Protein AF-A0A8C2UCX8-F1 (afdb_monomer_lite)

Radius of gyration: 18.34 Å; chains: 1; bounding box: 53×50×38 Å

Sequence (139 aa):
MLLLLCLLLSCWAPSCPSPVPPAKGCPTSSLLKEVIEDVQRLQVRLSDCALLLQNNITLMMEQGEENAVVYLEEFMKALESSRKKPLEKMVMHNLRSIYAARETCTGWLKHKWEPMENDDFFKNLEELLKFLNTYGYLE

Foldseek 3Di:
DPPPPPPPCPDPPPPDPPPDPQDPAADALVLLVVLLVLLVVVVVVCPPCQVQLQVLLVVVQVVDDWFLLVVLVSLLVSLVPDDDDPSSVVSSVSSVVNSSNVVRQVQRVVDGDDFDPPDTNSVSVSVSSVSCSVRRNPD

Secondary structure (DSSP, 8-state):
--SSSSSS-------PPP-PPPPSSSPPHHHHHHHHHHHHHHHHH-TTTHHHHHHHHHHHHHH---SHHHHHHHHHHHHHHS---HHHHHHHHHHHHHHTTGGG-HHHHHS-----TT--HHHHHHHHHHHHHHHTT--

Organism: Coturnix japonica (NCBI:txid93934)

pLDDT: mean 75.89, std 15.44, range [44.53, 94.44]

Structure (mmCIF, N/CA/C/O backbone):
data_AF-A0A8C2UCX8-F1
#
_entry.id   AF-A0A8C2UCX8-F1
#
loop_
_atom_site.group_PDB
_atom_site.id
_atom_site.type_symbol
_atom_site.label_atom_id
_atom_site.label_alt_id
_atom_site.label_comp_id
_atom_site.label_asym_id
_atom_site.label_entity_id
_atom_site.label_seq_id
_atom_site.pdbx_PDB_ins_code
_atom_site.Cartn_x
_atom_site.Cartn_y
_atom_site.Cartn_z
_atom_site.occupancy
_atom_site.B_iso_or_equiv
_atom_site.auth_seq_id
_atom_site.auth_comp_id
_atom_site.auth_asym_id
_atom_site.auth_atom_id
_atom_site.pdbx_PDB_model_num
ATOM 1 N N . MET A 1 1 ? -37.981 -37.308 -17.930 1.00 47.66 1 MET A N 1
ATOM 2 C CA . MET A 1 1 ? -37.697 -36.750 -16.589 1.00 47.66 1 MET A CA 1
ATOM 3 C C . MET A 1 1 ? -36.227 -36.343 -16.479 1.00 47.66 1 MET A C 1
ATOM 5 O O . MET A 1 1 ? -35.473 -37.013 -15.793 1.00 47.66 1 MET A O 1
ATOM 9 N N . LEU A 1 2 ? -35.784 -35.290 -17.177 1.00 47.94 2 LEU A N 1
ATOM 10 C CA . LEU A 1 2 ? -34.396 -34.807 -17.040 1.00 47.94 2 LEU A CA 1
ATOM 11 C C . LEU A 1 2 ? -34.204 -33.349 -17.506 1.00 47.94 2 LEU A C 1
ATOM 13 O O . LEU A 1 2 ? -33.127 -32.970 -17.937 1.00 47.94 2 LEU A O 1
ATOM 17 N N . LEU A 1 3 ? -35.260 -32.530 -17.455 1.00 48.66 3 LEU A N 1
ATOM 18 C CA . LEU A 1 3 ? -35.215 -31.110 -17.855 1.00 48.66 3 LEU A CA 1
ATOM 19 C C . LEU A 1 3 ? -35.666 -30.157 -16.732 1.00 48.66 3 LEU A C 1
ATOM 21 O O . LEU A 1 3 ? -35.909 -28.984 -16.971 1.00 48.66 3 LEU A O 1
ATOM 25 N N . LEU A 1 4 ? -35.761 -30.656 -15.495 1.00 48.00 4 LEU A N 1
ATOM 26 C CA . LEU A 1 4 ? -36.266 -29.907 -14.333 1.00 48.00 4 LEU A CA 1
ATOM 27 C C . LEU A 1 4 ? -35.253 -29.792 -13.178 1.00 48.00 4 LEU A C 1
ATOM 29 O O . LEU A 1 4 ? -35.607 -29.329 -12.102 1.00 48.00 4 LEU A O 1
ATOM 33 N N . LEU A 1 5 ? -33.991 -30.181 -13.397 1.00 46.06 5 LEU A N 1
ATOM 34 C CA . LEU A 1 5 ? -32.938 -30.200 -12.366 1.00 46.06 5 LEU A CA 1
ATOM 35 C C . LEU A 1 5 ? -31.862 -29.112 -12.528 1.00 46.06 5 LEU A C 1
ATOM 37 O O . LEU A 1 5 ? -30.975 -29.009 -11.689 1.00 46.06 5 LEU A O 1
ATOM 41 N N . CYS A 1 6 ? -31.953 -28.256 -13.550 1.00 47.81 6 CYS A N 1
ATOM 42 C CA . CYS A 1 6 ? -30.987 -27.168 -13.772 1.00 47.81 6 CYS A CA 1
ATOM 43 C C . CYS A 1 6 ? -31.388 -25.827 -13.127 1.00 47.81 6 CYS A C 1
ATOM 45 O O . CYS A 1 6 ? -30.632 -24.867 -13.215 1.00 47.81 6 CYS A O 1
ATOM 47 N N . LEU A 1 7 ? -32.555 -25.741 -12.476 1.00 45.34 7 LEU A N 1
ATOM 48 C CA . LEU A 1 7 ? -33.087 -24.494 -11.898 1.00 45.34 7 LEU A CA 1
ATOM 49 C C . LEU A 1 7 ? -32.763 -24.289 -10.404 1.00 45.34 7 LEU A C 1
ATOM 51 O O . LEU A 1 7 ? -33.171 -23.282 -9.837 1.00 45.34 7 LEU A O 1
ATOM 55 N N . LEU A 1 8 ? -32.030 -25.207 -9.762 1.00 48.78 8 LEU A N 1
ATOM 56 C CA . LEU A 1 8 ? -31.731 -25.150 -8.317 1.00 48.78 8 LEU A CA 1
ATOM 57 C C . LEU A 1 8 ? -30.253 -24.911 -7.974 1.00 48.78 8 LEU A C 1
ATOM 59 O O . LEU A 1 8 ? -29.897 -24.847 -6.802 1.00 48.78 8 LEU A O 1
ATOM 63 N N . LEU A 1 9 ? -29.393 -24.727 -8.975 1.00 47.91 9 LEU A N 1
ATOM 64 C CA . LEU A 1 9 ? -27.996 -24.340 -8.782 1.00 47.91 9 LEU A CA 1
ATOM 65 C C . LEU A 1 9 ? -27.820 -22.882 -9.211 1.00 47.91 9 LEU A C 1
ATOM 67 O O . LEU A 1 9 ? -27.050 -22.569 -10.113 1.00 47.91 9 LEU A O 1
ATOM 71 N N . SER A 1 10 ? -28.573 -21.972 -8.587 1.00 49.50 10 SER A N 1
ATOM 72 C CA . SER A 1 10 ? -28.228 -20.553 -8.616 1.00 49.50 10 SER A CA 1
ATOM 73 C C . SER A 1 10 ? -26.885 -20.411 -7.913 1.00 49.50 10 SER A C 1
ATOM 75 O O . SER A 1 10 ? -26.801 -20.452 -6.684 1.00 49.50 10 SER A O 1
ATOM 77 N N . CYS A 1 11 ? -25.843 -20.343 -8.735 1.00 51.53 11 CYS A N 1
ATOM 78 C CA . CYS A 1 11 ? -24.465 -20.103 -8.376 1.00 51.53 11 CYS A CA 1
ATOM 79 C C . CYS A 1 11 ? -24.391 -19.021 -7.300 1.00 51.53 11 CYS A C 1
ATOM 81 O O . CYS A 1 11 ? -24.606 -17.839 -7.571 1.00 51.53 11 CYS A O 1
ATOM 83 N N . TRP A 1 12 ? -24.045 -19.429 -6.082 1.00 47.09 12 TRP A N 1
ATOM 84 C CA . TRP A 1 12 ? -23.418 -18.546 -5.112 1.00 47.09 12 TRP A CA 1
ATOM 85 C C . TRP A 1 12 ? -22.031 -18.230 -5.668 1.00 47.09 12 TRP A C 1
ATOM 87 O O . TRP A 1 12 ? -21.040 -18.845 -5.288 1.00 47.09 12 TRP A O 1
ATOM 97 N N . ALA A 1 13 ? -21.969 -17.345 -6.662 1.00 50.09 13 ALA A N 1
ATOM 98 C CA . ALA A 1 13 ? -20.708 -16.778 -7.087 1.00 50.09 13 ALA A CA 1
ATOM 99 C C . ALA A 1 13 ? -20.213 -15.930 -5.906 1.00 50.09 13 ALA A C 1
ATOM 101 O O . ALA A 1 13 ? -20.926 -15.005 -5.499 1.00 50.09 13 ALA A O 1
ATOM 102 N N . PRO A 1 14 ? -19.036 -16.224 -5.324 1.00 50.25 14 PRO A N 1
ATOM 103 C CA . PRO A 1 14 ? -18.371 -15.251 -4.475 1.00 50.25 14 PRO A CA 1
ATOM 104 C C . PRO A 1 14 ? -18.271 -13.990 -5.321 1.00 50.25 14 PRO A C 1
ATOM 106 O O . PRO A 1 14 ? -17.786 -14.069 -6.447 1.00 50.25 14 PRO A O 1
ATOM 109 N N . SER A 1 15 ? -18.809 -12.874 -4.831 1.00 45.94 15 SER A N 1
ATOM 110 C CA . SER A 1 15 ? -18.754 -11.577 -5.506 1.00 45.94 15 SER A CA 1
ATOM 111 C C . SER A 1 15 ? -17.330 -11.356 -6.011 1.00 45.94 15 SER A C 1
ATOM 113 O O . SER A 1 15 ? -16.436 -11.067 -5.214 1.00 45.94 15 SER A O 1
ATOM 115 N N . CYS A 1 16 ? -17.104 -11.574 -7.310 1.00 44.53 16 CYS A N 1
ATOM 116 C CA . CYS A 1 16 ? -15.804 -11.335 -7.907 1.00 44.53 16 CYS A CA 1
ATOM 117 C C . CYS A 1 16 ? -15.512 -9.853 -7.675 1.00 44.53 16 CYS A C 1
ATOM 119 O O . CYS A 1 16 ? -16.369 -9.024 -8.007 1.00 44.53 16 CYS A O 1
ATOM 121 N N . PRO A 1 17 ? -14.371 -9.493 -7.066 1.00 50.31 17 PRO A N 1
ATOM 122 C CA . PRO A 1 17 ? -13.998 -8.094 -6.983 1.00 50.31 17 PRO A CA 1
ATOM 123 C C . PRO A 1 17 ? -14.003 -7.536 -8.408 1.00 50.31 17 PRO A C 1
ATOM 125 O O . PRO A 1 17 ? -13.426 -8.146 -9.311 1.00 50.31 17 PRO A O 1
ATOM 128 N N . SER A 1 18 ? -14.721 -6.427 -8.622 1.00 48.19 18 SER A N 1
ATOM 129 C CA . SER A 1 18 ? -14.739 -5.753 -9.921 1.00 48.19 18 SER A CA 1
ATOM 130 C C . SER A 1 18 ? -13.302 -5.577 -10.411 1.00 48.19 18 SER A C 1
ATOM 132 O O . SER A 1 18 ? -12.454 -5.172 -9.607 1.00 48.19 18 SER A O 1
ATOM 134 N N . PRO A 1 19 ? -13.018 -5.852 -11.697 1.00 48.81 19 PRO A N 1
ATOM 135 C CA . PRO A 1 19 ? -11.689 -5.643 -12.233 1.00 48.81 19 PRO A CA 1
ATOM 136 C C . PRO A 1 19 ? -11.337 -4.169 -12.057 1.00 48.81 19 PRO A C 1
ATOM 138 O O . PRO A 1 19 ? -12.004 -3.287 -12.603 1.00 48.81 19 PRO A O 1
ATOM 141 N N . VAL A 1 20 ? -10.315 -3.903 -11.245 1.00 58.19 20 VAL A N 1
ATOM 142 C CA . VAL A 1 20 ? -9.727 -2.571 -11.146 1.00 58.19 20 VAL A CA 1
ATOM 143 C C . VAL A 1 20 ? -9.176 -2.252 -12.539 1.00 58.19 20 VAL A C 1
ATOM 145 O O . VAL A 1 20 ? -8.459 -3.090 -13.096 1.00 58.19 20 VAL A O 1
ATOM 148 N N . PRO A 1 21 ? -9.533 -1.106 -13.147 1.00 54.28 21 PRO A N 1
ATOM 149 C CA . PRO A 1 21 ? -8.997 -0.732 -14.447 1.00 54.28 21 PRO A CA 1
ATOM 150 C C . PRO A 1 21 ? -7.466 -0.783 -14.406 1.00 54.28 21 PRO A C 1
ATOM 152 O O . PRO A 1 21 ? -6.892 -0.332 -13.411 1.00 54.28 21 PRO A O 1
ATOM 155 N N . PRO A 1 22 ? -6.793 -1.303 -15.448 1.00 54.81 22 PRO A N 1
ATOM 156 C CA . PRO A 1 22 ? -5.338 -1.285 -15.492 1.00 54.81 22 PRO A CA 1
ATOM 157 C C . PRO A 1 22 ? -4.853 0.158 -15.323 1.00 54.81 22 PRO A C 1
ATOM 159 O O . PRO A 1 22 ? -5.291 1.064 -16.042 1.00 54.81 22 PRO A O 1
ATOM 162 N N . ALA A 1 23 ? -3.999 0.379 -14.324 1.00 64.25 23 ALA A N 1
ATOM 163 C CA . ALA A 1 23 ? -3.447 1.695 -14.051 1.00 64.25 23 ALA A CA 1
ATOM 164 C C . ALA A 1 23 ? -2.602 2.151 -15.251 1.00 64.25 23 ALA A C 1
ATOM 166 O O . ALA A 1 23 ? -1.842 1.373 -15.823 1.00 64.25 23 ALA A O 1
ATOM 167 N N . LYS A 1 24 ? -2.742 3.420 -15.655 1.00 67.12 24 LYS A N 1
ATOM 168 C CA . LYS A 1 24 ? -2.072 3.970 -16.850 1.00 67.12 24 LYS A CA 1
ATOM 169 C C . LYS A 1 24 ? -0.597 4.346 -16.630 1.00 67.12 24 LYS A C 1
ATOM 171 O O . LYS A 1 24 ? -0.008 4.989 -17.492 1.00 67.12 24 LYS A O 1
ATOM 176 N N . GLY A 1 25 ? -0.009 3.976 -15.498 1.00 77.50 25 GLY A N 1
ATOM 177 C CA . GLY A 1 25 ? 1.375 4.279 -15.150 1.00 77.50 25 GLY A CA 1
ATOM 178 C C . GLY A 1 25 ? 1.628 4.135 -13.655 1.00 77.50 25 GLY A C 1
ATOM 179 O O . GLY A 1 25 ? 0.691 3.914 -12.880 1.00 77.50 25 GLY A O 1
ATOM 180 N N . CYS A 1 26 ? 2.892 4.288 -13.261 1.00 84.88 26 CYS A N 1
ATOM 181 C CA . CYS A 1 26 ? 3.287 4.170 -11.867 1.00 84.88 26 CYS A CA 1
ATOM 182 C C . CYS A 1 26 ? 2.657 5.302 -11.021 1.00 84.88 26 CYS A C 1
ATOM 184 O O . CYS A 1 26 ? 2.514 6.427 -11.524 1.00 84.88 26 CYS A O 1
ATOM 186 N N . PRO A 1 27 ? 2.245 5.052 -9.761 1.00 85.81 27 PRO A N 1
ATOM 187 C CA . PRO A 1 27 ? 1.507 6.029 -8.969 1.00 85.81 27 PRO A CA 1
ATOM 188 C C . PRO A 1 27 ? 2.248 7.353 -8.808 1.00 85.81 27 PRO A C 1
ATOM 190 O O . PRO A 1 27 ? 3.475 7.403 -8.712 1.00 85.81 27 PRO A O 1
ATOM 193 N N . THR A 1 28 ? 1.489 8.446 -8.747 1.00 84.06 28 THR A N 1
ATOM 194 C CA . THR A 1 28 ? 2.074 9.761 -8.496 1.00 84.06 28 THR A CA 1
ATOM 195 C C . THR A 1 28 ? 2.608 9.844 -7.071 1.00 84.06 28 THR A C 1
ATOM 197 O O . THR A 1 28 ? 2.042 9.277 -6.133 1.00 84.06 28 THR A O 1
ATOM 200 N N . SER A 1 29 ? 3.653 10.653 -6.884 1.00 85.62 29 SER A N 1
ATOM 201 C CA . SER A 1 29 ? 4.194 10.917 -5.547 1.00 85.62 29 SER A CA 1
ATOM 202 C C . SER A 1 29 ? 3.147 11.500 -4.587 1.00 85.62 29 SER A C 1
ATOM 204 O O . SER A 1 29 ? 3.199 11.249 -3.387 1.00 85.62 29 SER A O 1
ATOM 206 N N . SER A 1 30 ? 2.160 12.243 -5.104 1.00 86.88 30 SER A N 1
ATOM 207 C CA . SER A 1 30 ? 1.057 12.778 -4.300 1.00 86.88 30 SER A CA 1
ATOM 208 C C . SER A 1 30 ? 0.182 11.680 -3.690 1.00 86.88 30 SER A C 1
ATOM 210 O O . SER A 1 30 ? -0.109 11.756 -2.502 1.00 86.88 30 SER A O 1
ATOM 212 N N . LEU A 1 31 ? -0.184 10.648 -4.465 1.00 88.44 31 LEU A N 1
ATOM 213 C CA . LEU A 1 31 ? -0.996 9.535 -3.967 1.00 88.44 31 LEU A CA 1
ATOM 214 C C . LEU A 1 31 ? -0.235 8.744 -2.898 1.00 88.44 31 LEU A C 1
ATOM 216 O O . LEU A 1 31 ? -0.784 8.439 -1.848 1.00 88.44 31 LEU A O 1
ATOM 220 N N . LEU A 1 32 ? 1.048 8.451 -3.130 1.00 91.06 32 LEU A N 1
ATOM 221 C CA . LEU A 1 32 ? 1.866 7.725 -2.153 1.00 91.06 32 LEU A CA 1
ATOM 222 C C . LEU A 1 32 ? 2.028 8.499 -0.838 1.00 91.06 32 LEU A C 1
ATOM 224 O O . LEU A 1 32 ? 1.929 7.900 0.229 1.00 91.06 32 LEU A O 1
ATOM 228 N N . LYS A 1 33 ? 2.212 9.824 -0.895 1.00 91.31 33 LYS A N 1
ATOM 229 C CA . LYS A 1 33 ? 2.270 10.676 0.305 1.00 91.31 33 LYS A CA 1
ATOM 230 C C . LYS A 1 33 ? 0.957 10.684 1.085 1.00 91.31 33 LYS A C 1
ATOM 232 O O . LYS A 1 33 ? 0.994 10.559 2.302 1.00 91.31 33 LYS A O 1
ATOM 237 N N . GLU A 1 34 ? -0.181 10.768 0.398 1.00 91.50 34 GLU A N 1
ATOM 238 C CA . GLU A 1 34 ? -1.502 10.697 1.037 1.00 91.50 34 GLU A CA 1
ATOM 239 C C . GLU A 1 34 ? -1.686 9.373 1.795 1.00 91.50 34 GLU A C 1
ATOM 241 O O . GLU A 1 34 ? -2.079 9.367 2.961 1.00 91.50 34 GLU A O 1
ATOM 246 N N . VAL A 1 35 ? -1.313 8.247 1.176 1.00 91.44 35 VAL A N 1
ATOM 247 C CA . VAL A 1 35 ? -1.411 6.931 1.826 1.00 91.44 35 VAL A CA 1
ATOM 248 C C . VAL A 1 35 ? -0.452 6.805 3.008 1.00 91.44 35 VAL A C 1
ATOM 250 O O . VAL A 1 35 ? -0.825 6.223 4.023 1.00 91.44 35 VAL A O 1
ATOM 253 N N . ILE A 1 36 ? 0.754 7.373 2.921 1.00 92.31 36 ILE A N 1
ATOM 254 C CA . ILE A 1 36 ? 1.695 7.429 4.050 1.00 92.31 36 ILE A CA 1
ATOM 255 C C . ILE A 1 36 ? 1.065 8.163 5.242 1.00 92.31 36 ILE A C 1
ATOM 257 O O . ILE A 1 36 ? 1.085 7.650 6.362 1.00 92.31 36 ILE A O 1
ATOM 261 N N . GLU A 1 37 ? 0.459 9.327 5.009 1.00 91.31 37 GLU A N 1
ATOM 262 C CA . GLU A 1 37 ? -0.227 10.088 6.058 1.00 91.31 37 GLU A CA 1
ATOM 263 C C . GLU A 1 37 ? -1.413 9.305 6.644 1.00 91.31 37 GLU A C 1
ATOM 265 O O . GLU A 1 37 ? -1.640 9.307 7.857 1.00 91.31 37 GLU A O 1
ATOM 270 N N . ASP A 1 38 ? -2.172 8.590 5.812 1.00 90.00 38 ASP A N 1
ATOM 271 C CA . ASP A 1 38 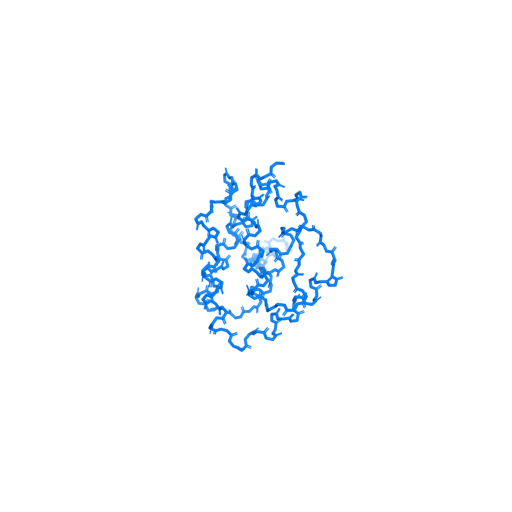? -3.264 7.739 6.281 1.00 90.00 38 ASP A CA 1
ATOM 272 C C . ASP A 1 38 ? -2.789 6.564 7.145 1.00 90.00 38 ASP A C 1
ATOM 274 O O . ASP A 1 38 ? -3.420 6.254 8.160 1.00 90.00 38 ASP A O 1
ATOM 278 N N . VAL A 1 39 ? -1.676 5.927 6.774 1.00 88.44 39 VAL A N 1
ATOM 279 C CA . VAL A 1 39 ? -1.050 4.837 7.539 1.00 88.44 39 VAL A CA 1
ATOM 280 C C . VAL A 1 39 ? -0.588 5.336 8.908 1.00 88.44 39 VAL A C 1
ATOM 282 O O . VAL A 1 39 ? -0.894 4.708 9.922 1.00 88.44 39 VAL A O 1
ATOM 285 N N . GLN A 1 40 ? 0.037 6.514 8.972 1.00 88.19 40 GLN A N 1
ATOM 286 C CA . GLN A 1 40 ? 0.407 7.149 10.242 1.00 88.19 40 GLN A CA 1
ATOM 287 C C . GLN A 1 40 ? -0.833 7.442 11.108 1.00 88.19 40 GLN A C 1
ATOM 289 O O . GLN A 1 40 ? -0.844 7.194 12.316 1.00 88.19 40 GLN A O 1
ATOM 294 N N . ARG A 1 41 ? -1.935 7.907 10.500 1.00 86.50 41 ARG A N 1
ATOM 295 C CA . ARG A 1 41 ? -3.212 8.115 11.208 1.00 86.50 41 ARG A CA 1
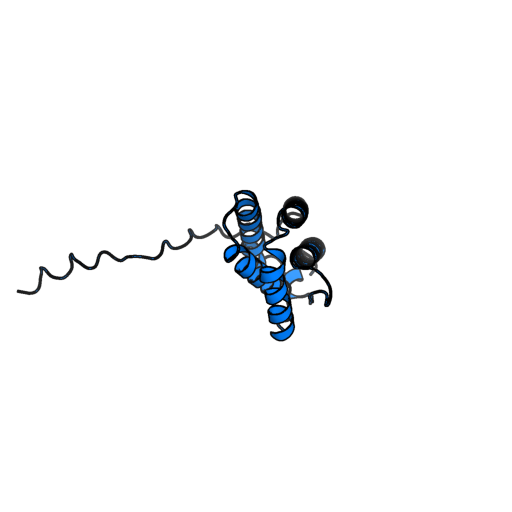ATOM 296 C C . ARG A 1 41 ? -3.835 6.810 11.710 1.00 86.50 41 ARG A C 1
ATOM 298 O O . ARG A 1 41 ? -4.488 6.824 12.758 1.00 86.50 41 ARG A O 1
ATOM 305 N N . LEU A 1 42 ? -3.672 5.704 10.981 1.00 81.75 42 LEU A N 1
ATOM 306 C CA . LEU A 1 42 ? -4.130 4.378 11.403 1.00 81.75 42 LEU A CA 1
ATOM 307 C C . LEU A 1 42 ? -3.353 3.864 12.611 1.00 81.75 42 LEU A C 1
ATOM 309 O O . LEU A 1 42 ? -3.983 3.404 13.564 1.00 81.75 42 LEU A O 1
ATOM 313 N N . GLN A 1 43 ? -2.027 4.000 12.598 1.00 80.56 43 GLN A N 1
ATOM 314 C CA . GLN A 1 43 ? -1.145 3.574 13.686 1.00 80.56 43 GLN A CA 1
ATOM 315 C C . GLN A 1 43 ? -1.590 4.163 15.033 1.00 80.56 43 GLN A C 1
ATOM 317 O O . GLN A 1 43 ? -1.779 3.435 16.004 1.00 80.56 43 GLN A O 1
ATOM 322 N N . VAL A 1 44 ? -1.883 5.469 15.070 1.00 76.81 44 VAL A N 1
ATOM 323 C CA . VAL A 1 44 ? -2.353 6.169 16.282 1.00 76.81 44 VAL A CA 1
ATOM 324 C C . VAL A 1 44 ? -3.695 5.624 16.800 1.00 76.81 44 VAL A C 1
ATOM 326 O O . VAL A 1 44 ? -3.989 5.714 17.991 1.00 76.81 44 VAL A O 1
ATOM 329 N N . ARG A 1 45 ? -4.543 5.065 15.926 1.00 71.94 45 ARG A N 1
ATOM 330 C CA . ARG A 1 45 ? -5.913 4.628 16.261 1.00 71.94 45 ARG A CA 1
ATOM 331 C C . ARG A 1 45 ? -6.040 3.144 16.594 1.00 71.94 45 ARG A C 1
ATOM 333 O O . ARG A 1 45 ? -7.124 2.719 17.009 1.00 71.94 45 ARG A O 1
ATOM 340 N N . LEU A 1 46 ? -4.998 2.351 16.369 1.00 66.88 46 LEU A N 1
ATOM 341 C CA . LEU A 1 46 ? -5.041 0.895 16.466 1.00 66.88 46 LEU A CA 1
ATOM 342 C C . LEU A 1 46 ? -4.089 0.385 17.548 1.00 66.88 46 LEU A C 1
ATOM 344 O O . LEU A 1 46 ? -3.156 -0.356 17.264 1.00 66.88 46 LEU A O 1
ATOM 348 N N . SER A 1 47 ? -4.378 0.723 18.809 1.00 58.41 47 SER A N 1
ATOM 349 C CA . SER A 1 47 ? -3.693 0.127 19.967 1.00 58.41 47 SER A CA 1
ATOM 350 C C . SER A 1 47 ? -3.955 -1.379 20.094 1.00 58.41 47 SER A C 1
ATOM 352 O O . SER A 1 47 ? -3.065 -2.130 20.472 1.00 58.41 47 SER A O 1
ATOM 354 N N . ASP A 1 48 ? -5.158 -1.838 19.727 1.00 57.34 48 ASP A N 1
ATOM 355 C CA . ASP A 1 48 ? -5.619 -3.199 20.052 1.00 57.34 48 ASP A CA 1
ATOM 356 C C . ASP A 1 48 ? -5.434 -4.206 18.900 1.00 57.34 48 ASP A C 1
ATOM 358 O O . ASP A 1 48 ? -5.535 -5.413 19.103 1.00 57.34 48 ASP A O 1
ATOM 362 N N . CYS A 1 49 ? -5.175 -3.732 17.674 1.00 59.44 49 CYS A N 1
ATOM 363 C CA . CYS A 1 49 ? -4.896 -4.584 16.503 1.00 59.44 49 CYS A CA 1
ATOM 364 C C . CYS A 1 49 ? -3.393 -4.753 16.228 1.00 59.44 49 CYS A C 1
ATOM 366 O O . CYS A 1 49 ? -3.023 -5.567 15.383 1.00 59.44 49 CYS A O 1
ATOM 368 N N . ALA A 1 50 ? -2.536 -4.023 16.951 1.00 58.47 50 ALA A N 1
ATOM 369 C CA . ALA A 1 50 ? -1.089 -4.010 16.750 1.00 58.47 50 ALA A CA 1
ATOM 370 C C . ALA A 1 50 ? -0.444 -5.399 16.911 1.00 58.47 50 ALA A C 1
ATOM 372 O O . ALA A 1 50 ? 0.391 -5.770 16.095 1.00 58.47 50 ALA A O 1
ATOM 373 N N . LEU A 1 51 ? -0.898 -6.204 17.884 1.00 60.47 51 LEU A N 1
ATOM 374 C CA . LEU A 1 51 ? -0.364 -7.552 18.139 1.00 60.47 51 LEU A CA 1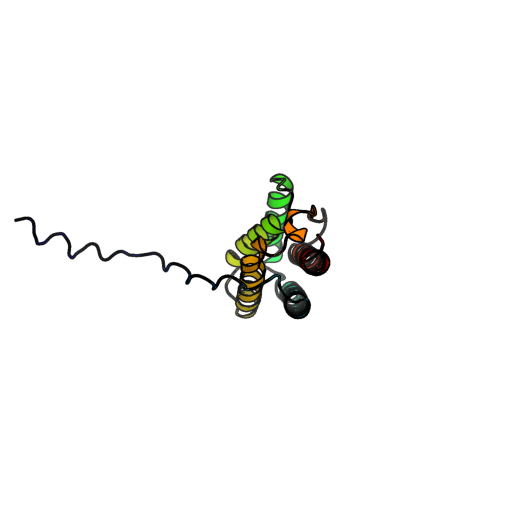
ATOM 375 C C . LEU A 1 51 ? -0.630 -8.544 16.996 1.00 60.47 51 LEU A C 1
ATOM 377 O O . LEU A 1 51 ? 0.250 -9.320 16.636 1.00 60.47 51 LEU A O 1
ATOM 381 N N . LEU A 1 52 ? -1.834 -8.522 16.409 1.00 64.06 52 LEU A N 1
ATOM 382 C CA . LEU A 1 52 ? -2.166 -9.394 15.272 1.00 64.06 52 LEU A CA 1
ATOM 383 C C . LEU A 1 52 ? -1.341 -9.031 14.036 1.00 64.06 52 LEU A C 1
ATOM 385 O O . LEU A 1 52 ? -0.899 -9.912 13.307 1.00 64.06 52 LEU A O 1
ATOM 389 N N . LEU A 1 53 ? -1.123 -7.735 13.819 1.00 70.56 53 LEU A N 1
ATOM 390 C CA . LEU A 1 53 ? -0.366 -7.230 12.682 1.00 70.56 53 LEU A CA 1
ATOM 391 C C . LEU A 1 53 ? 1.149 -7.438 12.850 1.00 70.56 53 LEU A C 1
ATOM 393 O O . LEU A 1 53 ? 1.828 -7.713 11.867 1.00 70.56 53 LEU A O 1
ATOM 397 N N . GLN A 1 54 ? 1.675 -7.390 14.079 1.00 67.00 54 GLN A N 1
ATOM 398 C CA . GLN A 1 54 ? 3.082 -7.696 14.373 1.00 67.00 54 GLN A CA 1
ATOM 399 C C . GLN A 1 54 ? 3.455 -9.145 14.056 1.00 67.00 54 GLN A C 1
ATOM 401 O O . GLN A 1 54 ? 4.486 -9.373 13.430 1.00 67.00 54 GLN A O 1
ATOM 406 N N . ASN A 1 55 ? 2.598 -10.111 14.400 1.00 65.75 55 ASN A N 1
ATOM 407 C CA . ASN A 1 55 ? 2.846 -11.519 14.072 1.00 65.75 55 ASN A CA 1
ATOM 408 C C . ASN A 1 55 ? 2.964 -11.758 12.555 1.00 65.75 55 ASN A C 1
ATOM 410 O O . ASN A 1 55 ? 3.703 -12.642 12.128 1.00 65.75 55 ASN A O 1
ATOM 414 N N . ASN A 1 56 ? 2.272 -10.957 11.738 1.00 68.50 56 ASN A N 1
ATOM 415 C CA . ASN A 1 56 ? 2.354 -11.068 10.283 1.00 68.50 56 ASN A CA 1
ATOM 416 C C . ASN A 1 56 ? 3.701 -10.572 9.736 1.00 68.50 56 ASN A C 1
ATOM 418 O O . ASN A 1 56 ? 4.192 -11.154 8.778 1.00 68.50 56 ASN A O 1
ATOM 422 N N . ILE A 1 57 ? 4.342 -9.573 10.360 1.00 69.75 57 ILE A N 1
ATOM 423 C CA . ILE A 1 57 ? 5.682 -9.119 9.942 1.00 69.75 57 ILE A CA 1
ATOM 424 C C . ILE A 1 57 ? 6.695 -10.243 10.126 1.00 69.75 57 ILE A C 1
ATOM 426 O O . ILE A 1 57 ? 7.439 -10.536 9.200 1.00 69.75 57 ILE A O 1
ATOM 430 N N . THR A 1 58 ? 6.699 -10.907 11.287 1.00 67.75 58 THR A N 1
ATOM 431 C CA . THR A 1 58 ? 7.621 -12.021 11.556 1.00 67.75 58 THR A CA 1
ATOM 432 C C . THR A 1 58 ? 7.487 -13.119 10.499 1.00 67.75 58 THR A C 1
ATOM 434 O O . THR A 1 58 ? 8.492 -13.581 9.972 1.00 67.75 58 THR A O 1
ATOM 437 N N . LEU A 1 59 ? 6.254 -13.457 10.104 1.00 67.50 59 LEU A N 1
ATOM 438 C CA . LEU A 1 59 ? 6.001 -14.416 9.024 1.00 67.50 59 LEU A CA 1
ATOM 439 C C . LEU A 1 59 ? 6.517 -13.927 7.660 1.00 67.50 59 LEU A C 1
ATOM 441 O O . LEU A 1 59 ? 7.073 -14.716 6.900 1.00 67.50 59 LEU A O 1
ATOM 445 N N . MET A 1 60 ? 6.375 -12.633 7.356 1.00 72.06 60 MET A N 1
ATOM 446 C CA . MET A 1 60 ? 6.898 -12.036 6.120 1.00 72.06 60 MET A CA 1
ATOM 447 C C . MET A 1 60 ? 8.436 -12.051 6.083 1.00 72.06 60 MET A C 1
ATOM 449 O O . MET A 1 60 ? 9.008 -12.280 5.021 1.00 72.06 60 MET A O 1
ATOM 453 N N . MET A 1 61 ? 9.110 -11.868 7.227 1.00 66.88 61 MET A N 1
ATOM 454 C CA . MET A 1 61 ? 10.576 -11.973 7.334 1.00 66.88 61 MET A CA 1
ATOM 455 C C . MET A 1 61 ? 11.076 -13.414 7.159 1.00 66.88 61 MET A C 1
ATOM 457 O O . MET A 1 61 ? 12.145 -13.631 6.596 1.00 66.88 61 MET A O 1
ATOM 461 N N . GLU A 1 62 ? 10.306 -14.406 7.613 1.00 67.94 62 GLU A N 1
ATOM 462 C CA . GLU A 1 62 ? 10.651 -15.829 7.479 1.00 67.94 62 GLU A CA 1
ATOM 463 C C . GLU A 1 62 ? 10.464 -16.365 6.049 1.00 67.94 62 GLU A C 1
ATOM 465 O O . GLU A 1 62 ? 11.157 -17.303 5.652 1.00 67.94 62 GLU A O 1
ATOM 470 N N . GLN A 1 63 ? 9.544 -15.787 5.268 1.00 64.44 63 GLN A N 1
ATOM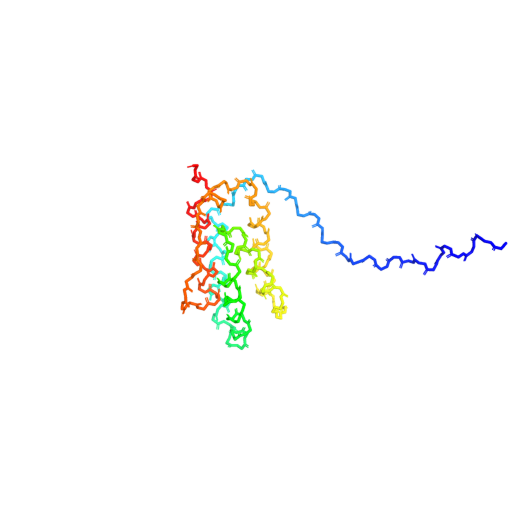 471 C CA . GLN A 1 63 ? 9.220 -16.258 3.913 1.00 64.44 63 GLN A CA 1
ATOM 472 C C . GLN A 1 63 ? 10.189 -15.779 2.819 1.00 64.44 63 GLN A C 1
ATOM 474 O O . GLN A 1 63 ? 10.223 -16.386 1.751 1.00 64.44 63 GLN A O 1
ATOM 479 N N . GLY A 1 64 ? 11.028 -14.772 3.083 1.00 55.56 64 GLY A N 1
ATOM 480 C CA . GLY A 1 64 ? 12.216 -14.481 2.268 1.00 55.56 64 GLY A CA 1
ATOM 481 C C . GLY A 1 64 ? 11.965 -14.084 0.806 1.00 55.56 64 GLY A C 1
ATOM 482 O O . GLY A 1 64 ? 12.821 -14.335 -0.041 1.00 55.56 64 GLY A O 1
ATOM 483 N N . GLU A 1 65 ? 10.822 -13.478 0.475 1.00 60.00 65 GLU A N 1
ATOM 484 C CA . GLU A 1 65 ? 10.604 -12.948 -0.878 1.00 60.00 65 GLU A CA 1
ATOM 485 C C . GLU A 1 65 ? 11.246 -11.555 -1.054 1.00 60.00 65 GLU A C 1
ATOM 487 O O . GLU A 1 65 ? 11.209 -10.701 -0.171 1.00 60.00 65 GLU A O 1
ATOM 492 N N . GLU A 1 66 ? 11.896 -11.335 -2.204 1.00 69.06 66 GLU A N 1
ATOM 493 C CA . GLU A 1 66 ? 12.964 -10.328 -2.356 1.00 69.06 66 GLU A CA 1
ATOM 494 C C . GLU A 1 66 ? 12.549 -8.998 -3.021 1.00 69.06 66 GLU A C 1
ATOM 496 O O . GLU A 1 66 ? 13.422 -8.236 -3.450 1.00 69.06 66 GLU A O 1
ATOM 501 N N . ASN A 1 67 ? 11.254 -8.693 -3.181 1.00 79.69 67 ASN A N 1
ATOM 502 C CA . ASN A 1 67 ? 10.849 -7.429 -3.812 1.00 79.69 67 ASN A CA 1
ATOM 503 C C . ASN A 1 67 ? 9.660 -6.734 -3.138 1.00 79.69 67 ASN A C 1
ATOM 505 O O . ASN A 1 67 ? 8.804 -7.344 -2.501 1.00 79.69 67 ASN A O 1
ATOM 509 N N . ALA A 1 68 ? 9.611 -5.414 -3.314 1.00 89.38 68 ALA A N 1
ATOM 510 C CA . ALA A 1 68 ? 8.681 -4.524 -2.627 1.00 89.38 68 ALA A CA 1
ATOM 511 C C . ALA A 1 68 ? 7.199 -4.790 -2.958 1.00 89.38 68 ALA A C 1
ATOM 513 O O . ALA A 1 68 ? 6.316 -4.479 -2.159 1.00 89.38 68 ALA A O 1
ATOM 514 N N . VAL A 1 69 ? 6.913 -5.372 -4.127 1.00 90.50 69 VAL A N 1
ATOM 515 C CA . VAL A 1 69 ? 5.545 -5.680 -4.568 1.00 90.50 69 VAL A CA 1
ATOM 516 C C . VAL A 1 69 ? 4.945 -6.814 -3.746 1.00 90.50 69 VAL A C 1
ATOM 518 O O . VAL A 1 69 ? 3.780 -6.725 -3.359 1.00 90.50 69 VAL A O 1
ATOM 521 N N . VAL A 1 70 ? 5.741 -7.840 -3.445 1.00 89.06 70 VAL A N 1
ATOM 522 C CA . VAL A 1 70 ? 5.313 -8.954 -2.592 1.00 89.06 70 VAL A CA 1
ATOM 523 C C . VAL A 1 70 ? 4.979 -8.444 -1.199 1.00 89.06 70 VAL A C 1
ATOM 525 O O . VAL A 1 70 ? 3.889 -8.698 -0.690 1.00 89.06 70 VAL A O 1
ATOM 528 N N . TYR A 1 71 ? 5.878 -7.662 -0.599 1.00 89.38 71 TYR A N 1
ATOM 529 C CA . TYR A 1 71 ? 5.627 -7.108 0.727 1.00 89.38 71 TYR A CA 1
ATOM 530 C C . TYR A 1 71 ? 4.355 -6.259 0.745 1.00 89.38 71 TYR A C 1
ATOM 532 O O . TYR A 1 71 ? 3.547 -6.405 1.660 1.00 89.38 71 TYR A O 1
ATOM 540 N N . LEU A 1 72 ? 4.121 -5.432 -0.282 1.00 91.56 72 LEU A N 1
ATOM 541 C CA . LEU A 1 72 ? 2.892 -4.642 -0.393 1.00 91.56 72 LEU A CA 1
ATOM 542 C C . LEU A 1 72 ? 1.638 -5.531 -0.391 1.00 91.56 72 LEU A C 1
ATOM 544 O O . LEU A 1 72 ? 0.661 -5.205 0.284 1.00 91.56 72 LEU A O 1
ATOM 548 N N . GLU A 1 73 ? 1.666 -6.649 -1.115 1.00 90.06 73 GLU A N 1
ATOM 549 C CA . GLU A 1 73 ? 0.562 -7.609 -1.153 1.00 90.06 73 GLU A CA 1
ATOM 550 C C . GLU A 1 73 ? 0.286 -8.227 0.223 1.00 90.06 73 GLU A C 1
ATOM 552 O O . GLU A 1 73 ? -0.863 -8.287 0.665 1.00 90.06 73 GLU A O 1
ATOM 557 N N . GLU A 1 74 ? 1.332 -8.644 0.928 1.00 86.94 74 GLU A N 1
ATOM 558 C CA . GLU A 1 74 ? 1.216 -9.248 2.254 1.00 86.94 74 GLU A CA 1
ATOM 559 C C . GLU A 1 74 ? 0.735 -8.237 3.313 1.00 86.94 74 GLU A C 1
ATOM 561 O O . GLU A 1 74 ? -0.157 -8.548 4.110 1.00 86.94 74 GLU A O 1
ATOM 566 N N . PHE A 1 75 ? 1.193 -6.977 3.257 1.00 87.88 75 PHE A N 1
ATOM 567 C CA . PHE A 1 75 ? 0.635 -5.894 4.079 1.00 87.88 75 PHE A CA 1
ATOM 568 C C . PHE A 1 75 ? -0.862 -5.704 3.807 1.00 87.88 75 PHE A C 1
ATOM 570 O O . PHE A 1 75 ? -1.651 -5.513 4.739 1.00 87.88 75 PHE A O 1
ATOM 577 N N . MET A 1 76 ? -1.283 -5.785 2.542 1.00 88.81 76 MET A N 1
ATOM 578 C CA . MET A 1 76 ? -2.694 -5.685 2.179 1.00 88.81 76 MET A CA 1
ATOM 579 C C . MET A 1 76 ? -3.514 -6.861 2.718 1.00 88.81 76 MET A C 1
ATOM 581 O O . MET A 1 76 ? -4.574 -6.628 3.302 1.00 88.81 76 MET A O 1
ATOM 585 N N . LYS A 1 77 ? -3.021 -8.101 2.604 1.00 86.44 77 LYS A N 1
ATOM 586 C CA . LYS A 1 77 ? -3.674 -9.298 3.170 1.00 86.44 77 LYS A CA 1
ATOM 587 C C . LYS A 1 77 ? -3.841 -9.181 4.686 1.00 86.44 77 LYS A C 1
ATOM 589 O O . LYS A 1 77 ? -4.934 -9.411 5.212 1.00 86.44 77 LYS A O 1
ATOM 594 N N . ALA A 1 78 ? -2.791 -8.752 5.385 1.00 82.62 78 ALA A N 1
ATOM 595 C CA . ALA A 1 78 ? -2.825 -8.516 6.824 1.00 82.62 78 ALA A CA 1
ATOM 596 C C . ALA A 1 78 ? -3.876 -7.456 7.205 1.00 82.62 78 ALA A C 1
ATOM 598 O O . ALA A 1 78 ? -4.707 -7.694 8.086 1.00 82.62 78 ALA A O 1
ATOM 599 N N . LEU A 1 79 ? -3.910 -6.319 6.503 1.00 81.69 79 LEU A N 1
ATOM 600 C CA . LEU A 1 79 ? -4.892 -5.255 6.736 1.00 81.69 79 LEU A CA 1
ATOM 601 C C . LEU A 1 79 ? -6.331 -5.689 6.430 1.00 81.69 79 LEU A C 1
ATOM 603 O O . LEU A 1 79 ? -7.236 -5.343 7.188 1.00 81.69 79 LEU A O 1
ATOM 607 N N . GLU A 1 80 ? -6.563 -6.465 5.370 1.00 81.94 80 GLU A N 1
ATOM 608 C CA . GLU A 1 80 ? -7.895 -6.986 5.030 1.00 81.94 80 GLU A CA 1
ATOM 609 C C . GLU A 1 80 ? -8.451 -7.944 6.090 1.00 81.94 80 GLU A C 1
ATOM 611 O O . GLU A 1 80 ? -9.669 -8.001 6.294 1.00 81.94 80 GLU A O 1
ATOM 616 N N . SER A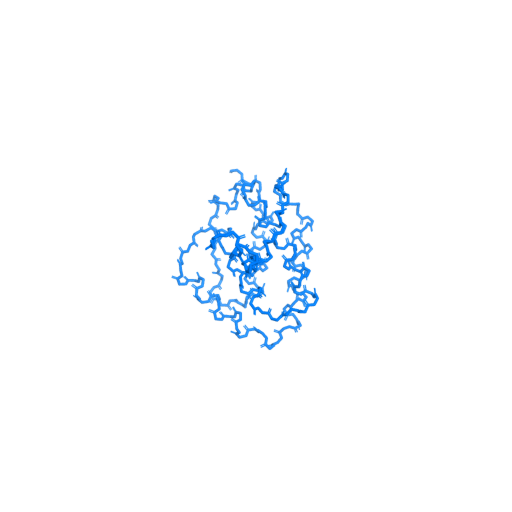 1 81 ? -7.564 -8.676 6.772 1.00 75.00 81 SER A N 1
ATOM 617 C CA . SER A 1 81 ? -7.924 -9.554 7.888 1.00 75.00 81 SER A CA 1
ATOM 618 C C . SER A 1 81 ? -8.261 -8.787 9.175 1.00 75.00 81 SER A C 1
ATOM 620 O O . SER A 1 81 ? -9.010 -9.285 10.022 1.00 75.00 81 SER A O 1
ATOM 622 N N . SER A 1 82 ? -7.754 -7.558 9.314 1.00 70.81 82 SER A N 1
ATOM 623 C CA . SER A 1 82 ? -8.066 -6.674 10.436 1.00 70.81 82 SER A CA 1
ATOM 624 C C . SER A 1 82 ? -9.470 -6.063 10.261 1.00 70.81 82 SER A C 1
ATOM 626 O O . SER A 1 82 ? -9.994 -5.980 9.149 1.00 70.81 82 SER A O 1
ATOM 628 N N . ARG A 1 83 ? -10.171 -5.739 11.361 1.00 64.12 83 ARG A N 1
ATOM 629 C CA . ARG A 1 83 ? -11.603 -5.346 11.333 1.00 64.12 83 ARG A CA 1
ATOM 630 C C . ARG A 1 83 ? -11.863 -4.180 10.357 1.00 64.12 83 ARG A C 1
ATOM 632 O O . ARG A 1 83 ? -10.968 -3.449 9.998 1.00 64.12 83 ARG A O 1
ATOM 639 N N . LYS A 1 84 ? -13.115 -3.992 9.916 1.00 65.06 84 LYS A N 1
ATOM 640 C CA . LYS A 1 84 ? -13.480 -3.073 8.812 1.00 65.06 84 LYS A CA 1
ATOM 641 C C . LYS A 1 84 ? -13.925 -1.671 9.273 1.00 65.06 84 LYS A C 1
ATOM 643 O O . LYS A 1 84 ? -15.084 -1.307 9.038 1.00 65.06 84 LYS A O 1
ATOM 648 N N . LYS A 1 85 ? -13.069 -0.866 9.912 1.00 72.88 85 LYS A N 1
ATOM 649 C CA . LYS A 1 85 ? -13.375 0.559 10.173 1.00 72.88 85 LYS A CA 1
ATOM 650 C C . LYS A 1 85 ? -13.271 1.379 8.871 1.00 72.88 85 LYS A C 1
ATOM 652 O O . LYS A 1 85 ? -12.571 0.986 7.939 1.00 72.88 85 LYS A O 1
ATOM 657 N N . PRO A 1 86 ? -13.959 2.534 8.767 1.00 74.00 86 PRO A N 1
ATOM 658 C CA . PRO A 1 86 ? -13.939 3.355 7.551 1.00 74.00 86 PRO A CA 1
ATOM 659 C C . PRO A 1 86 ? -12.538 3.802 7.105 1.00 74.00 86 PRO A C 1
ATOM 661 O O . PRO A 1 86 ? -12.263 3.802 5.910 1.00 74.00 86 PRO A O 1
ATOM 664 N N . LEU A 1 87 ? -11.648 4.132 8.050 1.00 71.62 87 LEU A N 1
ATOM 665 C CA . LEU A 1 87 ? -10.281 4.571 7.742 1.00 71.62 87 LEU A CA 1
ATOM 666 C C . LEU A 1 87 ? -9.428 3.435 7.146 1.00 71.62 87 LEU A C 1
ATOM 668 O O . LEU A 1 87 ? -8.723 3.658 6.171 1.00 71.62 87 LEU A O 1
ATOM 672 N N . GLU A 1 88 ? -9.562 2.205 7.654 1.00 78.81 88 GLU A N 1
ATOM 673 C CA . GLU A 1 88 ? -8.876 1.023 7.100 1.00 78.81 88 GLU A CA 1
ATOM 674 C C . GLU A 1 88 ? -9.373 0.715 5.681 1.00 78.81 88 GLU A C 1
ATOM 676 O O . GLU A 1 88 ? -8.581 0.377 4.808 1.00 78.81 88 GLU A O 1
ATOM 681 N N . LYS A 1 89 ? -10.675 0.903 5.409 1.00 83.38 89 LYS A N 1
ATOM 682 C CA . LYS A 1 89 ? -11.231 0.748 4.052 1.00 83.38 89 LYS A CA 1
ATOM 683 C C . LYS A 1 89 ? -10.660 1.764 3.065 1.00 83.38 89 LYS A C 1
ATOM 685 O O . LYS A 1 89 ? -10.412 1.400 1.920 1.00 83.38 89 LYS A O 1
ATOM 690 N N . MET A 1 90 ? -10.489 3.015 3.492 1.00 84.25 90 MET A N 1
ATOM 691 C CA . MET A 1 90 ? -9.922 4.079 2.659 1.00 84.25 90 MET A CA 1
ATOM 692 C C . MET A 1 90 ? -8.454 3.794 2.335 1.00 84.25 90 MET A C 1
ATOM 694 O O . MET A 1 90 ? -8.077 3.779 1.167 1.00 84.25 90 MET A O 1
ATOM 698 N N . VAL A 1 91 ? -7.662 3.447 3.353 1.00 87.62 91 VAL A N 1
ATOM 699 C CA . VAL A 1 91 ? -6.265 3.027 3.172 1.00 87.62 91 VAL A CA 1
ATOM 700 C C . VAL A 1 91 ? -6.176 1.823 2.248 1.00 87.62 91 VAL A C 1
ATOM 702 O O . VAL A 1 91 ? -5.398 1.833 1.301 1.00 87.62 91 VAL A O 1
ATOM 705 N N . MET A 1 92 ? -7.032 0.821 2.445 1.00 89.31 92 MET A N 1
ATOM 706 C CA . MET A 1 92 ? -7.043 -0.366 1.597 1.00 89.31 92 MET A CA 1
ATOM 707 C C . MET A 1 92 ? -7.430 -0.069 0.150 1.00 89.31 92 MET A C 1
ATOM 709 O O . MET A 1 92 ? -6.855 -0.633 -0.777 1.00 89.31 92 MET A O 1
ATOM 713 N N . HIS A 1 93 ? -8.373 0.843 -0.069 1.00 89.12 93 HIS A N 1
ATOM 714 C CA . HIS A 1 93 ? -8.707 1.300 -1.412 1.00 89.12 93 HIS A CA 1
ATOM 715 C C . HIS A 1 93 ? -7.488 1.922 -2.112 1.00 89.12 93 HIS A C 1
ATOM 717 O O . HIS A 1 93 ? -7.183 1.565 -3.252 1.00 89.12 93 HIS A O 1
ATOM 723 N N . ASN A 1 94 ? -6.756 2.796 -1.423 1.00 90.00 94 ASN A N 1
ATOM 724 C CA . ASN A 1 94 ? -5.599 3.467 -2.006 1.00 90.00 94 ASN A CA 1
ATOM 725 C C . ASN A 1 94 ? -4.411 2.511 -2.205 1.00 90.00 94 ASN A C 1
ATOM 727 O O . ASN A 1 94 ? -3.781 2.541 -3.261 1.00 90.00 94 ASN A O 1
ATOM 731 N N . LEU A 1 95 ? -4.159 1.596 -1.261 1.00 92.38 95 LEU A N 1
ATOM 732 C CA . LEU A 1 95 ? -3.151 0.539 -1.409 1.00 92.38 95 LEU A CA 1
ATOM 733 C C . LEU A 1 95 ? -3.446 -0.361 -2.614 1.00 92.38 95 LEU A C 1
ATOM 735 O O . LEU A 1 95 ? -2.549 -0.633 -3.406 1.00 92.38 95 LEU A O 1
ATOM 739 N N . ARG A 1 96 ? -4.710 -0.746 -2.831 1.00 92.31 96 ARG A N 1
ATOM 740 C CA . ARG A 1 96 ? -5.115 -1.493 -4.035 1.00 92.31 96 ARG A CA 1
ATOM 741 C C . ARG A 1 96 ? -4.865 -0.703 -5.315 1.00 92.31 96 ARG A C 1
ATOM 743 O O . ARG A 1 96 ? -4.430 -1.285 -6.304 1.00 92.31 96 ARG A O 1
ATOM 750 N N . SER A 1 97 ? -5.113 0.608 -5.302 1.00 90.25 97 SER A N 1
ATOM 751 C CA . SER A 1 97 ? -4.809 1.471 -6.448 1.00 90.25 97 SER A CA 1
ATOM 752 C C . SER A 1 97 ? -3.307 1.530 -6.743 1.00 90.25 97 SER A C 1
ATOM 754 O O . SER A 1 97 ? -2.923 1.529 -7.910 1.00 90.25 97 SER A O 1
ATOM 756 N N . ILE A 1 98 ? -2.462 1.565 -5.709 1.00 91.44 98 ILE A N 1
ATOM 757 C CA . ILE A 1 98 ? -0.997 1.522 -5.831 1.00 91.44 98 ILE A CA 1
ATOM 758 C C . ILE A 1 98 ? -0.559 0.159 -6.382 1.00 91.44 98 ILE A C 1
ATOM 760 O O . ILE A 1 98 ? 0.159 0.094 -7.377 1.00 91.44 98 ILE A O 1
ATOM 764 N N . TYR A 1 99 ? -1.047 -0.935 -5.794 1.00 92.19 99 TYR A N 1
ATOM 765 C CA . TYR A 1 99 ? -0.715 -2.302 -6.199 1.00 92.19 99 TYR A CA 1
ATOM 766 C C . TYR A 1 99 ? -1.164 -2.631 -7.633 1.00 92.19 99 TYR A C 1
ATOM 768 O O . TYR A 1 99 ? -0.481 -3.359 -8.353 1.00 92.19 99 TYR A O 1
ATOM 776 N N . ALA A 1 100 ? -2.282 -2.070 -8.102 1.00 91.12 100 ALA A N 1
ATOM 777 C CA . ALA A 1 100 ? -2.741 -2.240 -9.483 1.00 91.12 100 ALA A CA 1
ATOM 778 C C . ALA A 1 100 ? -1.755 -1.677 -10.526 1.00 91.12 100 ALA A C 1
ATOM 780 O O . ALA A 1 100 ? -1.788 -2.096 -11.682 1.00 91.12 100 ALA A O 1
ATOM 781 N N . ALA A 1 101 ? -0.871 -0.758 -10.128 1.00 88.25 101 ALA A N 1
ATOM 782 C CA . ALA A 1 101 ? 0.153 -0.173 -10.986 1.00 88.25 101 ALA A CA 1
ATOM 783 C C . ALA A 1 101 ? 1.496 -0.923 -10.961 1.00 88.25 101 ALA A C 1
ATOM 785 O O . ALA A 1 101 ? 2.409 -0.536 -11.691 1.00 88.25 101 ALA A O 1
ATOM 786 N N . ARG A 1 102 ? 1.625 -2.002 -10.173 1.00 89.94 102 ARG A N 1
ATOM 787 C CA . ARG A 1 102 ? 2.899 -2.709 -9.934 1.00 89.94 102 ARG A CA 1
ATOM 788 C C . ARG A 1 102 ? 3.643 -3.119 -11.210 1.00 89.94 102 ARG A C 1
ATOM 790 O O . ARG A 1 102 ? 4.848 -2.933 -11.290 1.00 89.94 102 ARG A O 1
ATOM 797 N N . GLU A 1 103 ? 2.922 -3.587 -12.231 1.00 86.38 103 GLU A N 1
ATOM 798 C CA . GLU A 1 103 ? 3.508 -4.051 -13.502 1.00 86.38 103 GLU A CA 1
ATOM 799 C C . GLU A 1 103 ? 4.130 -2.898 -14.311 1.00 86.38 103 GLU A C 1
ATOM 801 O O . GLU A 1 103 ? 4.933 -3.117 -15.212 1.00 86.38 103 GLU A O 1
ATOM 806 N N . THR A 1 104 ? 3.750 -1.654 -14.001 1.00 87.06 104 THR A N 1
ATOM 807 C CA . THR A 1 104 ? 4.241 -0.438 -14.668 1.00 87.06 104 THR A CA 1
ATOM 808 C C . THR A 1 104 ? 5.350 0.277 -13.890 1.00 87.06 104 THR A C 1
ATOM 810 O O . THR A 1 104 ? 5.921 1.237 -14.402 1.00 87.06 104 THR A O 1
ATOM 813 N N . CYS A 1 105 ? 5.666 -0.178 -12.672 1.00 89.06 105 CYS A N 1
ATOM 814 C CA . CYS A 1 105 ? 6.680 0.403 -11.791 1.00 89.06 105 CYS A CA 1
ATOM 815 C C . CYS A 1 105 ? 7.932 -0.484 -11.760 1.00 89.06 105 CYS A C 1
ATOM 817 O O . CYS A 1 105 ? 8.135 -1.267 -10.831 1.00 89.06 105 CYS A O 1
ATOM 819 N N . THR A 1 106 ? 8.782 -0.385 -12.781 1.00 86.81 106 THR A N 1
ATOM 820 C CA . THR A 1 106 ? 9.941 -1.281 -12.958 1.00 86.81 106 THR A CA 1
ATOM 821 C C . THR A 1 106 ? 10.909 -1.258 -11.775 1.00 86.81 106 THR A C 1
ATOM 823 O O . THR A 1 106 ? 11.407 -2.310 -11.371 1.00 86.81 106 THR A O 1
ATOM 826 N N . GLY A 1 107 ? 11.131 -0.096 -11.157 1.00 88.00 107 GLY A N 1
ATOM 827 C CA . GLY A 1 107 ? 12.041 0.002 -10.019 1.00 88.00 107 GLY A CA 1
ATOM 828 C C . GLY A 1 107 ? 11.531 -0.699 -8.753 1.00 88.00 107 GLY A C 1
ATOM 829 O O . GLY A 1 107 ? 12.346 -1.133 -7.943 1.00 88.00 107 GLY A O 1
ATOM 830 N N . TRP A 1 108 ? 10.220 -0.935 -8.607 1.00 90.44 108 TRP A N 1
ATOM 831 C CA . TRP A 1 108 ? 9.681 -1.745 -7.500 1.00 90.44 108 TRP A CA 1
ATOM 832 C C . TRP A 1 108 ? 10.046 -3.228 -7.613 1.00 90.44 108 TRP A C 1
ATOM 834 O O . TRP A 1 108 ? 10.130 -3.920 -6.602 1.00 90.44 108 TRP A O 1
ATOM 844 N N . LEU A 1 109 ? 10.239 -3.709 -8.843 1.00 86.62 109 LEU A N 1
ATOM 845 C CA . LEU A 1 109 ? 10.634 -5.086 -9.142 1.00 86.62 109 LEU A CA 1
ATOM 846 C C . LEU A 1 109 ? 12.158 -5.246 -9.169 1.00 86.62 109 LEU A C 1
ATOM 848 O O . LEU A 1 109 ? 12.675 -6.316 -8.863 1.00 86.62 109 LEU A O 1
ATOM 852 N N . LYS A 1 110 ? 12.877 -4.186 -9.557 1.00 86.19 110 LYS A N 1
ATOM 853 C CA . LYS A 1 110 ? 14.335 -4.196 -9.721 1.00 86.19 110 LYS A CA 1
ATOM 854 C C . LYS A 1 110 ? 15.082 -4.029 -8.400 1.00 86.19 110 LYS A C 1
ATOM 856 O O . LYS A 1 110 ? 16.135 -4.637 -8.210 1.00 86.19 110 LYS A O 1
ATOM 861 N N . HIS A 1 111 ? 14.583 -3.172 -7.514 1.00 86.00 111 HIS A N 1
ATOM 862 C CA . HIS A 1 111 ? 15.246 -2.875 -6.252 1.00 86.00 111 HIS A CA 1
ATOM 863 C C . HIS A 1 111 ? 14.726 -3.789 -5.142 1.00 86.00 111 HIS A C 1
ATOM 865 O O . HIS A 1 111 ? 13.518 -3.933 -4.954 1.00 86.00 111 HIS A O 1
ATOM 871 N N . LYS A 1 112 ? 15.655 -4.377 -4.381 1.00 86.31 112 LYS A N 1
ATOM 872 C CA . LYS A 1 112 ? 15.311 -5.139 -3.181 1.00 86.31 112 LYS A CA 1
ATOM 873 C C . LYS A 1 112 ? 14.861 -4.182 -2.081 1.00 86.31 112 LYS A C 1
ATOM 875 O O . LYS A 1 112 ? 15.496 -3.150 -1.853 1.00 86.31 112 LYS A O 1
ATOM 880 N N . TRP A 1 113 ? 13.777 -4.545 -1.414 1.00 88.19 113 TRP A N 1
ATOM 881 C CA . TRP A 1 113 ? 13.334 -3.933 -0.169 1.00 88.19 113 TRP A CA 1
ATOM 882 C C . TRP A 1 113 ? 13.212 -5.039 0.866 1.00 88.19 113 TRP A C 1
ATOM 884 O O . TRP A 1 113 ? 12.740 -6.127 0.538 1.00 88.19 113 TRP A O 1
ATOM 894 N N . GLU A 1 114 ? 13.629 -4.751 2.091 1.00 85.25 114 GLU A N 1
ATOM 895 C CA . GLU A 1 114 ? 13.536 -5.674 3.213 1.00 85.25 114 GLU A CA 1
ATOM 896 C C . GLU A 1 114 ? 12.843 -4.970 4.384 1.00 85.25 114 GLU A C 1
ATOM 898 O O . GLU A 1 114 ? 13.091 -3.779 4.618 1.00 85.25 114 GLU A O 1
ATOM 903 N N . PRO A 1 115 ? 11.971 -5.681 5.114 1.00 83.06 115 PRO A N 1
ATOM 904 C CA . PRO A 1 115 ? 11.359 -5.168 6.325 1.00 83.06 115 PRO A CA 1
ATOM 905 C C . PRO A 1 115 ? 12.411 -4.919 7.408 1.00 83.06 115 PRO A C 1
ATOM 907 O O . PRO A 1 115 ? 13.417 -5.616 7.524 1.00 83.06 115 PRO A O 1
ATOM 910 N N . MET A 1 116 ? 12.151 -3.924 8.242 1.00 82.88 116 MET A N 1
ATOM 911 C CA . MET A 1 116 ? 12.975 -3.596 9.395 1.00 82.88 116 MET A CA 1
ATOM 912 C C . MET A 1 116 ? 12.691 -4.569 10.548 1.00 82.88 116 MET A C 1
ATOM 914 O O . MET A 1 116 ? 11.540 -4.722 10.958 1.00 82.88 116 MET A O 1
ATOM 918 N N . GLU A 1 117 ? 13.751 -5.169 11.104 1.00 72.62 117 GLU A N 1
ATOM 919 C CA . GLU A 1 117 ? 13.701 -6.232 12.131 1.00 72.62 117 GLU A CA 1
ATOM 920 C C . GLU A 1 117 ? 12.926 -5.877 13.410 1.00 72.62 117 GLU A C 1
ATOM 922 O O . GLU A 1 117 ? 12.410 -6.771 14.074 1.00 72.62 117 GLU A O 1
ATOM 927 N N . ASN A 1 118 ? 12.835 -4.595 13.775 1.00 68.25 118 ASN A N 1
ATOM 928 C CA . ASN A 1 118 ? 12.308 -4.160 15.076 1.00 68.25 118 ASN A CA 1
ATOM 929 C C . ASN A 1 118 ? 11.127 -3.186 14.988 1.00 68.25 118 ASN A C 1
ATOM 931 O O . ASN A 1 118 ? 10.724 -2.620 16.008 1.00 68.25 118 ASN A O 1
ATOM 935 N N . ASP A 1 119 ? 10.562 -2.993 13.798 1.00 66.12 119 ASP A N 1
ATOM 936 C CA . ASP A 1 119 ? 9.570 -1.946 13.581 1.00 66.12 119 ASP A CA 1
ATOM 937 C C . ASP A 1 119 ? 8.145 -2.496 13.554 1.00 66.12 119 ASP A C 1
ATOM 939 O O . ASP A 1 119 ? 7.858 -3.584 13.048 1.00 66.12 119 ASP A O 1
ATOM 943 N N . ASP A 1 120 ? 7.219 -1.711 14.104 1.00 80.06 120 ASP A N 1
ATOM 944 C CA . ASP A 1 120 ? 5.801 -2.032 14.078 1.00 80.06 120 ASP A CA 1
ATOM 945 C C . ASP A 1 120 ? 5.261 -2.148 12.641 1.00 80.06 120 ASP A C 1
ATOM 947 O O . ASP A 1 120 ? 5.844 -1.658 11.672 1.00 80.06 120 ASP A O 1
ATOM 951 N N . PHE A 1 121 ? 4.116 -2.814 12.495 1.00 85.75 121 PHE A N 1
ATOM 952 C CA . PHE A 1 121 ? 3.522 -3.104 11.189 1.00 85.75 121 PHE A CA 1
ATOM 953 C C . PHE A 1 121 ? 3.278 -1.853 10.351 1.00 85.75 121 PHE A C 1
ATOM 955 O O . PHE A 1 121 ? 3.544 -1.846 9.150 1.00 85.75 121 PHE A O 1
ATOM 962 N N . PHE A 1 122 ? 2.776 -0.788 10.977 1.00 86.81 122 PHE A N 1
ATOM 963 C CA . PHE A 1 122 ? 2.471 0.447 10.267 1.00 86.81 122 PHE A CA 1
ATOM 964 C C . PHE A 1 122 ? 3.743 1.192 9.886 1.00 86.81 122 PHE A C 1
ATOM 966 O O . PHE A 1 122 ? 3.786 1.791 8.816 1.00 86.81 122 PHE A O 1
ATOM 973 N N . LYS A 1 123 ? 4.787 1.106 10.711 1.00 88.19 123 LYS A N 1
ATOM 974 C CA . LYS A 1 123 ? 6.091 1.684 10.423 1.00 88.19 123 LYS A CA 1
ATOM 975 C C . LYS A 1 123 ? 6.781 0.984 9.257 1.00 88.19 123 LYS A C 1
ATOM 977 O O . LYS A 1 123 ? 7.242 1.649 8.334 1.00 88.19 123 LYS A O 1
ATOM 982 N N . ASN A 1 124 ? 6.758 -0.343 9.233 1.00 89.69 124 ASN A N 1
ATOM 983 C CA . ASN A 1 124 ? 7.251 -1.110 8.094 1.00 89.69 124 ASN A CA 1
ATOM 984 C C . ASN A 1 124 ? 6.469 -0.795 6.802 1.00 89.69 124 ASN A C 1
ATOM 986 O O . ASN A 1 124 ? 7.073 -0.568 5.754 1.00 89.69 124 ASN A O 1
ATOM 990 N N . LEU A 1 125 ? 5.135 -0.699 6.874 1.00 91.06 125 LEU A N 1
ATOM 991 C CA . LEU A 1 125 ? 4.310 -0.287 5.733 1.00 91.06 125 LEU A CA 1
ATOM 992 C C . LEU A 1 125 ? 4.623 1.151 5.277 1.00 91.06 125 LEU A C 1
ATOM 994 O O . LEU A 1 125 ? 4.672 1.424 4.080 1.00 91.06 125 LEU A O 1
ATOM 998 N N . GLU A 1 126 ? 4.856 2.076 6.208 1.00 92.75 126 GLU A N 1
ATOM 999 C CA . GLU A 1 126 ? 5.279 3.446 5.905 1.00 92.75 126 GLU A CA 1
ATOM 1000 C C . GLU A 1 126 ? 6.605 3.463 5.127 1.00 92.75 126 GLU A C 1
ATOM 1002 O O . GLU A 1 126 ? 6.703 4.126 4.091 1.00 92.75 126 GLU A O 1
ATOM 1007 N N . GLU A 1 127 ? 7.624 2.747 5.607 1.00 92.81 127 GLU A N 1
ATOM 1008 C CA . GLU A 1 127 ? 8.938 2.698 4.955 1.00 92.81 127 GLU A CA 1
ATOM 1009 C C . GLU A 1 127 ? 8.874 2.014 3.585 1.00 92.81 127 GLU A C 1
ATOM 1011 O O . GLU A 1 127 ? 9.501 2.487 2.631 1.00 92.81 127 GLU A O 1
ATOM 1016 N N . LEU A 1 128 ? 8.039 0.983 3.438 1.00 93.12 128 LEU A N 1
ATOM 1017 C CA . LEU A 1 128 ? 7.732 0.405 2.135 1.00 93.12 128 LEU A CA 1
ATOM 1018 C C . LEU A 1 128 ? 7.143 1.460 1.190 1.00 93.12 128 LEU A C 1
ATOM 1020 O O . LEU A 1 128 ? 7.638 1.644 0.082 1.00 93.12 128 LEU A O 1
ATOM 1024 N N . LEU A 1 129 ? 6.125 2.213 1.612 1.00 94.44 129 LEU A N 1
ATOM 1025 C CA . LEU A 1 129 ? 5.504 3.240 0.766 1.00 94.44 129 LEU A CA 1
ATOM 1026 C C . LEU A 1 129 ? 6.489 4.357 0.378 1.00 94.44 129 LEU A C 1
ATOM 1028 O O . LEU A 1 129 ? 6.441 4.855 -0.751 1.00 94.44 129 LEU A O 1
ATOM 1032 N N . LYS A 1 130 ? 7.420 4.728 1.268 1.00 93.62 130 LYS A N 1
ATOM 1033 C CA . LYS A 1 130 ? 8.512 5.668 0.950 1.00 93.62 130 LYS A CA 1
ATOM 1034 C C . LYS A 1 130 ? 9.465 5.103 -0.095 1.00 93.62 130 LYS A C 1
ATOM 1036 O O . LYS A 1 130 ? 9.848 5.825 -1.022 1.00 93.62 130 LYS A O 1
ATOM 1041 N N . PHE A 1 131 ? 9.824 3.828 0.028 1.00 92.94 131 PHE A N 1
ATOM 1042 C CA . PHE A 1 131 ? 10.608 3.126 -0.979 1.00 92.94 131 PHE A CA 1
ATOM 1043 C C . PHE A 1 131 ? 9.888 3.136 -2.333 1.00 92.94 131 PHE A C 1
ATOM 1045 O O . PHE A 1 131 ? 10.456 3.602 -3.319 1.00 92.94 131 PHE A O 1
ATOM 1052 N N . LEU A 1 132 ? 8.609 2.749 -2.382 1.00 93.38 132 LEU A N 1
ATOM 1053 C CA . LEU A 1 132 ? 7.818 2.756 -3.618 1.00 93.38 132 LEU A CA 1
ATOM 1054 C C . LEU A 1 132 ? 7.772 4.153 -4.263 1.00 93.38 132 LEU A C 1
ATOM 1056 O O . LEU A 1 132 ? 7.908 4.291 -5.479 1.00 93.38 132 LEU A O 1
ATOM 1060 N N . ASN A 1 133 ? 7.645 5.204 -3.451 1.00 92.31 133 ASN A N 1
ATOM 1061 C CA . ASN A 1 133 ? 7.665 6.593 -3.915 1.00 92.31 133 ASN A CA 1
ATOM 1062 C C . ASN A 1 133 ? 9.022 7.028 -4.483 1.00 92.31 133 ASN A C 1
ATOM 1064 O O . ASN A 1 133 ? 9.073 7.872 -5.373 1.00 92.31 133 ASN A O 1
ATOM 1068 N N . THR A 1 134 ? 10.110 6.461 -3.975 1.00 90.75 134 THR A N 1
ATOM 1069 C CA . THR A 1 134 ? 11.471 6.791 -4.407 1.00 90.75 134 THR A CA 1
ATOM 1070 C C . THR A 1 134 ? 11.832 6.047 -5.690 1.00 90.75 134 THR A C 1
ATOM 1072 O O . THR A 1 134 ? 12.397 6.636 -6.607 1.00 90.75 134 THR A O 1
ATOM 1075 N N . TYR A 1 135 ? 11.459 4.769 -5.776 1.00 87.81 135 TYR A N 1
ATOM 1076 C CA . TYR A 1 135 ? 11.919 3.853 -6.820 1.00 87.81 135 TYR A CA 1
ATOM 1077 C C . TYR A 1 135 ? 10.887 3.565 -7.915 1.00 87.81 135 TYR A C 1
ATOM 1079 O O . TYR A 1 135 ? 11.152 2.744 -8.780 1.00 87.81 135 TYR A O 1
ATOM 1087 N N . GLY A 1 136 ? 9.733 4.239 -7.951 1.00 81.38 136 GLY A N 1
ATOM 1088 C CA . GLY A 1 136 ? 8.677 3.942 -8.934 1.00 81.38 136 GLY A CA 1
ATOM 1089 C C . GLY A 1 136 ? 9.103 3.989 -10.407 1.00 81.38 136 GLY A C 1
ATOM 1090 O O . GLY A 1 136 ? 8.702 3.123 -11.181 1.00 81.38 136 GLY A O 1
ATOM 1091 N N . TYR A 1 137 ? 9.946 4.955 -10.780 1.00 71.94 137 TYR A N 1
ATOM 1092 C CA . TYR A 1 137 ? 10.405 5.174 -12.162 1.00 71.94 137 TYR A CA 1
ATOM 1093 C C . TYR A 1 137 ? 11.921 5.001 -12.338 1.00 71.94 137 TYR A C 1
ATOM 1095 O O . TYR A 1 137 ? 12.462 5.387 -13.372 1.00 71.94 137 TYR A O 1
ATOM 1103 N N . LEU A 1 138 ? 12.627 4.496 -11.322 1.00 62.66 138 LEU A N 1
ATOM 1104 C CA . LEU A 1 138 ? 14.077 4.331 -11.412 1.00 62.66 1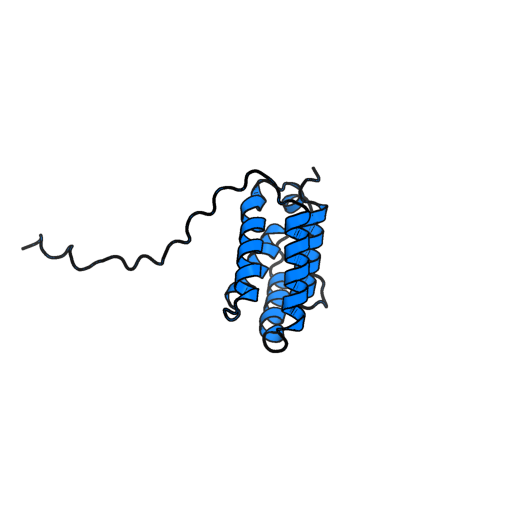38 LEU A CA 1
ATOM 1105 C C . LEU A 1 138 ? 14.389 3.083 -12.250 1.00 62.66 138 LEU A C 1
ATOM 1107 O O . LEU A 1 138 ? 14.155 1.957 -11.812 1.00 62.66 138 LEU A O 1
ATOM 1111 N N . GLU A 1 139 ? 14.850 3.326 -13.483 1.00 50.41 139 GLU A N 1
ATOM 1112 C CA . GLU A 1 139 ? 15.249 2.307 -14.464 1.00 50.41 139 GLU A CA 1
ATOM 1113 C C . GLU A 1 139 ? 16.540 1.567 -14.132 1.00 50.41 139 GLU A C 1
ATOM 1115 O O . GLU A 1 139 ? 17.488 2.087 -13.497 1.00 50.41 139 GLU A O 1
#